Protein AF-A0A9E4L3M9-F1 (afdb_monomer_lite)

Sequence (51 aa):
MAPPETVEVDGDRVACDGGGADGHPRVFLSLRAGGSTVCPYCGRRFVRRPD

Structure (mmCIF, N/CA/C/O backbone):
data_AF-A0A9E4L3M9-F1
#
_entry.id   AF-A0A9E4L3M9-F1
#
loop_
_atom_site.group_PDB
_atom_site.id
_atom_site.type_symbol
_atom_site.label_atom_id
_atom_site.label_alt_id
_atom_site.label_comp_id
_atom_site.label_asym_id
_atom_site.label_entity_id
_atom_site.label_seq_id
_atom_site.pdbx_PDB_ins_code
_atom_site.Cartn_x
_atom_site.Cartn_y
_atom_site.Cartn_z
_atom_site.occupancy
_atom_site.B_iso_or_equiv
_atom_site.auth_seq_id
_atom_site.auth_comp_id
_atom_site.auth_asym_id
_atom_site.auth_atom_id
_atom_site.pdbx_PDB_model_num
ATOM 1 N N . MET A 1 1 ? 16.423 12.347 -4.684 1.00 52.59 1 MET A N 1
ATOM 2 C CA . MET A 1 1 ? 15.730 11.184 -4.095 1.00 52.59 1 MET A CA 1
ATOM 3 C C . MET A 1 1 ? 14.245 11.406 -4.312 1.00 52.59 1 MET A C 1
ATOM 5 O O . MET A 1 1 ? 13.720 12.364 -3.760 1.00 52.59 1 MET A O 1
ATOM 9 N N . ALA A 1 2 ? 13.616 10.653 -5.217 1.00 58.91 2 ALA A N 1
ATOM 10 C CA . ALA A 1 2 ? 12.180 10.794 -5.447 1.00 58.91 2 ALA A CA 1
ATOM 11 C C . ALA A 1 2 ? 11.424 10.260 -4.217 1.00 58.91 2 ALA A C 1
ATOM 13 O O . ALA A 1 2 ? 11.866 9.262 -3.639 1.00 58.91 2 ALA A O 1
ATOM 14 N N . PRO A 1 3 ? 10.344 10.923 -3.773 1.00 63.56 3 PRO A N 1
ATOM 15 C CA . PRO A 1 3 ? 9.518 10.399 -2.696 1.00 63.56 3 PRO A CA 1
ATOM 16 C C . PRO A 1 3 ? 8.941 9.030 -3.097 1.00 63.56 3 PRO A C 1
ATOM 18 O O . PRO A 1 3 ? 8.648 8.819 -4.276 1.00 63.56 3 PRO A O 1
ATOM 21 N N . PRO A 1 4 ? 8.787 8.095 -2.143 1.00 70.56 4 PRO A N 1
ATOM 22 C CA . PRO A 1 4 ? 8.197 6.796 -2.428 1.00 70.56 4 PRO A CA 1
ATOM 23 C C . PRO A 1 4 ? 6.765 6.987 -2.932 1.00 70.56 4 PRO A C 1
ATOM 25 O O . PRO A 1 4 ? 5.940 7.631 -2.279 1.00 70.56 4 PRO A O 1
ATOM 28 N N . GLU A 1 5 ? 6.476 6.432 -4.105 1.00 85.62 5 GLU A N 1
ATOM 29 C CA . GLU A 1 5 ? 5.136 6.450 -4.680 1.00 85.62 5 GLU A CA 1
ATOM 30 C C . GLU A 1 5 ? 4.166 5.752 -3.718 1.00 85.62 5 GLU A C 1
ATOM 32 O O 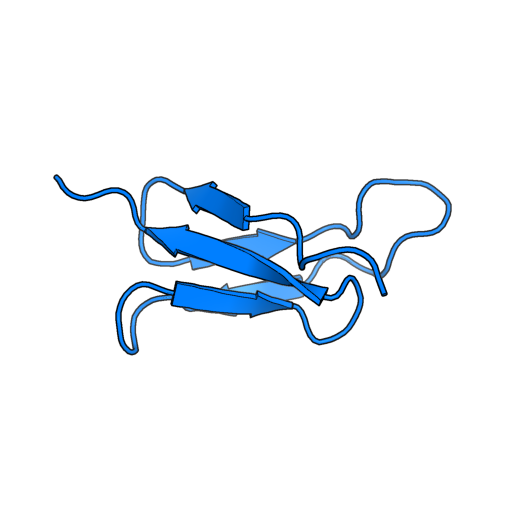. GLU A 1 5 ? 4.412 4.626 -3.272 1.00 85.62 5 GLU A O 1
ATOM 37 N N . THR A 1 6 ? 3.093 6.457 -3.354 1.00 90.88 6 THR A N 1
ATOM 38 C CA . THR A 1 6 ? 2.079 5.957 -2.425 1.00 90.88 6 THR A CA 1
ATOM 39 C C . THR A 1 6 ? 0.868 5.467 -3.206 1.00 90.88 6 THR A C 1
ATOM 41 O O . THR A 1 6 ? 0.310 6.209 -4.007 1.00 90.88 6 THR A O 1
ATOM 44 N N . VAL A 1 7 ? 0.470 4.221 -2.962 1.00 91.12 7 VAL A N 1
ATOM 45 C CA . VAL A 1 7 ? -0.646 3.545 -3.624 1.00 91.12 7 VAL A CA 1
ATOM 46 C C . VAL A 1 7 ? -1.702 3.203 -2.581 1.00 91.12 7 VAL A C 1
ATOM 48 O O . VAL A 1 7 ? -1.420 2.515 -1.597 1.00 91.12 7 VAL A O 1
ATOM 51 N N . GLU A 1 8 ? -2.923 3.674 -2.797 1.00 93.25 8 GLU A N 1
ATOM 52 C CA . GLU A 1 8 ? -4.066 3.315 -1.965 1.00 93.25 8 GLU A CA 1
ATOM 53 C C . GLU A 1 8 ? -4.646 1.966 -2.394 1.00 93.25 8 GLU A C 1
ATOM 55 O O . GLU A 1 8 ? -4.782 1.691 -3.586 1.00 93.25 8 GLU A O 1
ATOM 60 N N . VAL A 1 9 ? -4.975 1.114 -1.424 1.00 92.94 9 VAL A N 1
ATOM 61 C CA . VAL A 1 9 ? -5.538 -0.217 -1.677 1.00 92.94 9 VAL A CA 1
ATOM 62 C C . VAL A 1 9 ? -6.768 -0.472 -0.821 1.00 92.94 9 VAL A C 1
ATOM 64 O O . VAL A 1 9 ? -6.839 -0.073 0.344 1.00 92.94 9 VAL A O 1
ATOM 67 N N . ASP A 1 10 ? -7.727 -1.185 -1.396 1.00 90.31 10 ASP A N 1
ATOM 68 C CA . ASP A 1 10 ? -8.902 -1.672 -0.689 1.00 90.31 10 ASP A CA 1
ATOM 69 C C . ASP A 1 10 ? -8.564 -3.030 -0.039 1.00 90.31 10 ASP A C 1
ATOM 71 O O . ASP A 1 10 ? -8.476 -4.065 -0.701 1.00 90.31 10 ASP A O 1
ATOM 75 N N . GLY A 1 11 ? -8.314 -3.011 1.276 1.00 89.75 11 GLY A N 1
ATOM 76 C CA . GLY A 1 11 ? -8.091 -4.203 2.103 1.00 89.75 11 GLY A CA 1
ATOM 77 C C . GLY A 1 11 ? -6.707 -4.322 2.755 1.00 89.75 11 GLY A C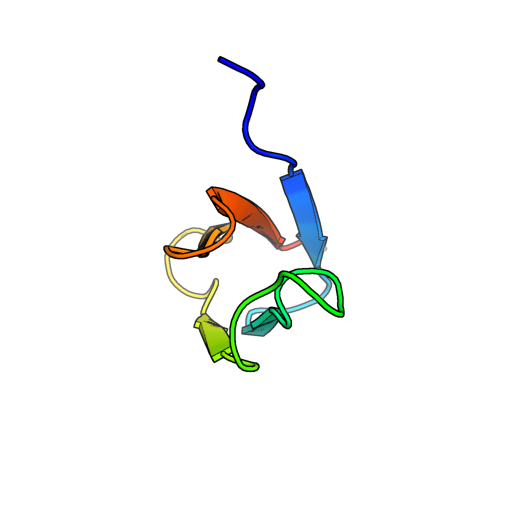 1
ATOM 78 O O . GLY A 1 11 ? -5.818 -3.488 2.599 1.00 89.75 11 GLY A O 1
ATOM 79 N N . ASP A 1 12 ? -6.519 -5.394 3.529 1.00 92.25 12 ASP A N 1
ATOM 80 C CA . ASP A 1 12 ? -5.316 -5.590 4.354 1.00 92.25 12 ASP A CA 1
ATOM 81 C C . ASP A 1 12 ? -4.178 -6.344 3.651 1.00 92.25 12 ASP A C 1
ATOM 83 O O . ASP A 1 12 ? -3.175 -6.691 4.280 1.00 92.25 12 ASP A O 1
ATOM 87 N N . ARG A 1 13 ? -4.339 -6.687 2.373 1.00 92.69 13 ARG A N 1
ATOM 88 C CA . ARG A 1 13 ? -3.350 -7.439 1.596 1.00 92.69 13 ARG A CA 1
ATOM 89 C C . ARG A 1 13 ? -3.213 -6.829 0.216 1.00 92.69 13 ARG A C 1
ATOM 91 O O . ARG A 1 13 ? -4.212 -6.589 -0.447 1.00 92.69 13 ARG A O 1
ATOM 98 N N . VAL A 1 14 ? -1.974 -6.663 -0.229 1.00 93.62 14 VAL A N 1
ATOM 99 C CA . VAL A 1 14 ? -1.658 -6.168 -1.568 1.00 93.62 14 VAL A CA 1
ATOM 100 C C . VAL A 1 14 ? -0.692 -7.113 -2.267 1.00 93.62 14 VAL A C 1
ATOM 102 O O . VAL A 1 14 ? 0.238 -7.633 -1.648 1.00 93.62 14 VAL A O 1
ATOM 105 N N . ALA A 1 15 ? -0.914 -7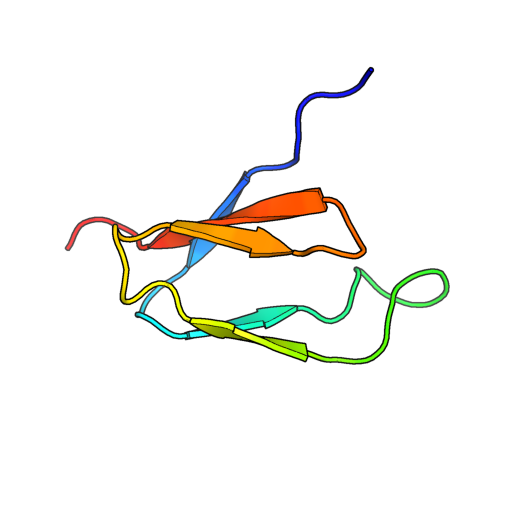.333 -3.560 1.00 92.94 15 ALA A N 1
ATOM 106 C CA . ALA A 1 15 ? 0.064 -7.952 -4.439 1.00 92.94 15 ALA A CA 1
ATOM 107 C C . ALA A 1 15 ? 0.874 -6.843 -5.118 1.00 92.94 15 ALA A C 1
ATOM 109 O O . ALA A 1 15 ? 0.301 -5.997 -5.797 1.00 92.94 15 ALA A O 1
ATOM 110 N N . CYS A 1 16 ? 2.191 -6.846 -4.933 1.00 92.12 16 CYS A N 1
ATOM 111 C CA . CYS A 1 16 ? 3.096 -5.946 -5.633 1.00 92.12 16 CYS A CA 1
ATOM 112 C C . CYS A 1 16 ? 3.900 -6.745 -6.659 1.00 92.12 16 CYS A C 1
ATOM 114 O O . CYS A 1 16 ? 4.597 -7.694 -6.306 1.00 92.12 16 CYS A O 1
ATOM 116 N N . ASP A 1 17 ? 3.785 -6.365 -7.922 1.00 90.38 17 ASP A N 1
ATOM 117 C CA . ASP A 1 17 ? 4.429 -6.960 -9.098 1.00 90.38 17 ASP A CA 1
ATOM 118 C C . ASP A 1 17 ? 5.579 -6.097 -9.650 1.00 90.38 17 ASP A C 1
ATOM 120 O O . ASP A 1 17 ? 6.118 -6.375 -10.715 1.00 90.38 17 ASP A O 1
ATOM 124 N N . GLY A 1 18 ? 5.951 -5.025 -8.946 1.00 85.19 18 GLY A N 1
ATOM 125 C CA . GLY A 1 18 ? 7.086 -4.180 -9.317 1.00 85.19 18 GLY A CA 1
ATOM 126 C C . GLY A 1 18 ? 6.901 -3.318 -10.570 1.00 85.19 18 GLY A C 1
ATOM 127 O O . GLY A 1 18 ? 7.843 -2.625 -10.931 1.00 85.19 18 GLY A O 1
ATOM 128 N N . GLY A 1 19 ? 5.719 -3.300 -11.201 1.00 81.06 19 GLY A N 1
ATOM 129 C CA . GLY A 1 19 ? 5.419 -2.399 -12.321 1.00 81.06 19 GLY A CA 1
ATOM 130 C C . GLY A 1 19 ? 5.864 -2.892 -13.703 1.00 81.06 19 GLY A C 1
ATOM 131 O O . GLY A 1 19 ? 5.990 -2.076 -14.613 1.00 81.06 19 GLY A O 1
ATOM 132 N N . GLY A 1 20 ? 6.077 -4.200 -13.889 1.00 73.31 20 GLY A N 1
ATOM 133 C CA . GLY A 1 20 ? 6.332 -4.798 -15.206 1.00 73.31 20 GLY A CA 1
ATOM 134 C C . GLY A 1 20 ? 7.769 -5.287 -15.417 1.00 73.31 20 GLY A C 1
ATOM 135 O O . GLY A 1 20 ? 8.339 -5.926 -14.538 1.00 73.31 20 GLY A O 1
ATOM 136 N N . ALA A 1 21 ? 8.323 -5.050 -16.613 1.00 70.94 21 ALA A N 1
ATOM 137 C CA . ALA A 1 21 ? 9.508 -5.742 -17.145 1.00 70.94 21 ALA A CA 1
ATOM 138 C C . ALA A 1 21 ? 10.804 -5.586 -16.320 1.00 70.94 21 ALA A C 1
ATOM 140 O O . ALA A 1 21 ? 11.566 -6.544 -16.233 1.00 70.94 21 ALA A O 1
ATOM 141 N N . ASP A 1 22 ? 11.020 -4.436 -15.677 1.00 70.75 22 ASP A N 1
ATOM 142 C CA . ASP A 1 22 ? 12.181 -4.169 -14.804 1.00 70.75 22 ASP A CA 1
ATOM 143 C C . ASP A 1 22 ? 11.830 -4.238 -13.303 1.00 70.75 22 ASP A C 1
ATOM 145 O O . ASP A 1 22 ? 12.570 -3.759 -12.441 1.00 70.75 22 ASP A O 1
ATOM 149 N N . GLY A 1 23 ? 10.663 -4.798 -12.977 1.00 78.94 23 GLY A N 1
ATOM 150 C CA . GLY A 1 23 ? 10.188 -4.949 -11.608 1.00 78.94 23 GLY A CA 1
ATOM 151 C C . GLY A 1 23 ? 10.808 -6.134 -10.860 1.00 78.94 23 GLY A C 1
ATOM 152 O O . GLY A 1 23 ? 11.794 -6.748 -11.264 1.00 78.94 23 GLY A O 1
ATOM 153 N N . HIS A 1 24 ? 10.177 -6.491 -9.741 1.00 87.50 24 HIS A N 1
ATOM 154 C CA . HIS A 1 24 ? 10.491 -7.686 -8.957 1.00 87.50 24 HIS A CA 1
ATOM 155 C C . HIS A 1 24 ? 9.382 -8.737 -9.118 1.00 87.50 24 HIS A C 1
ATOM 157 O O . HIS A 1 24 ? 8.250 -8.389 -9.465 1.00 87.50 24 HIS A O 1
ATOM 163 N N . PRO A 1 25 ? 9.650 -10.020 -8.809 1.00 90.31 25 PRO A N 1
ATOM 164 C CA . PRO A 1 25 ? 8.610 -11.041 -8.777 1.00 90.31 25 PRO A CA 1
ATOM 165 C C . PRO A 1 25 ? 7.427 -10.622 -7.904 1.00 90.31 25 PRO A C 1
ATOM 167 O O . PRO A 1 25 ? 7.599 -9.920 -6.904 1.00 90.31 25 PRO A O 1
ATOM 170 N N . ARG A 1 26 ? 6.224 -11.092 -8.250 1.00 91.00 26 ARG A N 1
ATOM 171 C CA . ARG A 1 26 ? 5.019 -10.813 -7.464 1.00 91.00 26 ARG A CA 1
ATOM 172 C C . ARG A 1 26 ? 5.216 -11.243 -6.010 1.00 91.00 26 ARG A C 1
ATOM 174 O O . ARG A 1 26 ? 5.413 -12.424 -5.733 1.00 91.00 26 ARG A O 1
ATOM 181 N N . VAL A 1 27 ? 5.066 -10.296 -5.090 1.00 92.44 27 VAL A N 1
ATOM 182 C CA . VAL A 1 27 ? 5.055 -10.541 -3.643 1.00 92.44 27 VAL A CA 1
ATOM 183 C C . VAL A 1 27 ? 3.747 -10.074 -3.029 1.00 92.44 27 VAL A C 1
ATOM 185 O O . VAL A 1 27 ? 3.098 -9.159 -3.533 1.00 92.44 27 VAL A O 1
ATOM 188 N N . PHE A 1 28 ? 3.365 -10.702 -1.922 1.00 93.19 28 PHE A N 1
ATOM 189 C CA . PHE A 1 28 ? 2.170 -10.347 -1.171 1.00 93.19 28 PHE A CA 1
ATOM 190 C C . PHE A 1 28 ? 2.576 -9.686 0.139 1.00 93.19 28 PHE A C 1
ATOM 192 O O . PHE A 1 28 ? 3.290 -10.279 0.946 1.00 93.19 28 PHE A O 1
ATOM 199 N N . LEU A 1 29 ? 2.117 -8.456 0.345 1.00 92.94 29 LEU A N 1
ATOM 200 C CA . LEU A 1 29 ? 2.401 -7.668 1.537 1.00 92.94 29 LEU A CA 1
ATOM 201 C C . LEU A 1 29 ? 1.123 -7.523 2.365 1.00 92.94 29 LEU A C 1
ATOM 203 O O . LEU A 1 29 ? 0.019 -7.425 1.827 1.00 92.94 29 LEU A O 1
ATOM 207 N N . SER A 1 30 ? 1.279 -7.523 3.686 1.00 93.69 30 SER A N 1
ATOM 208 C CA . SER A 1 30 ? 0.184 -7.347 4.640 1.00 93.69 30 SER A CA 1
ATOM 209 C C . SER A 1 30 ? 0.193 -5.920 5.182 1.00 93.69 30 SER A C 1
ATOM 211 O O . SER A 1 30 ? 1.223 -5.453 5.663 1.00 93.69 30 SER A O 1
ATOM 213 N N . LEU A 1 31 ? -0.960 -5.257 5.143 1.00 91.31 31 LEU A N 1
ATOM 214 C CA . LEU A 1 31 ? -1.209 -3.931 5.712 1.00 91.31 31 LEU A CA 1
ATOM 215 C C . LEU A 1 31 ? -1.895 -4.011 7.088 1.00 91.31 31 LEU A C 1
ATOM 217 O O . LEU A 1 31 ? -2.217 -2.980 7.674 1.00 91.31 31 LEU A O 1
ATOM 221 N N . ARG A 1 32 ? -2.101 -5.221 7.636 1.00 85.56 32 ARG A N 1
ATOM 222 C CA . ARG A 1 32 ? -2.771 -5.425 8.939 1.00 85.56 32 ARG A CA 1
ATOM 223 C C . ARG A 1 32 ? -2.110 -4.651 10.082 1.00 85.56 32 ARG A C 1
ATOM 225 O O . ARG A 1 32 ? -2.793 -4.198 10.994 1.00 85.56 32 ARG A O 1
ATOM 232 N N . ALA A 1 33 ? -0.787 -4.508 10.041 1.00 82.69 33 ALA A N 1
ATOM 233 C CA . ALA A 1 33 ? -0.037 -3.743 11.027 1.00 82.69 33 ALA A CA 1
ATOM 234 C C . ALA A 1 33 ? -0.007 -2.261 10.620 1.00 82.69 33 ALA A C 1
ATOM 236 O O . ALA A 1 33 ? 0.817 -1.848 9.811 1.00 82.69 33 ALA A O 1
ATOM 237 N N . GLY A 1 34 ? -0.925 -1.461 11.167 1.00 84.50 34 GLY A N 1
ATOM 238 C CA . GLY A 1 34 ? -0.906 -0.001 11.007 1.00 84.50 34 GLY A CA 1
ATOM 239 C C . GLY A 1 34 ? -1.463 0.531 9.683 1.00 84.50 34 GLY A C 1
ATOM 240 O O . GLY A 1 34 ? -1.279 1.708 9.386 1.00 84.50 34 GLY A O 1
ATOM 241 N N . GLY A 1 35 ? -2.128 -0.303 8.876 1.00 90.69 35 GLY A N 1
ATOM 242 C CA . GLY A 1 35 ? -2.827 0.134 7.665 1.00 90.69 35 GLY A CA 1
ATOM 243 C C . GLY A 1 35 ? -1.910 0.581 6.5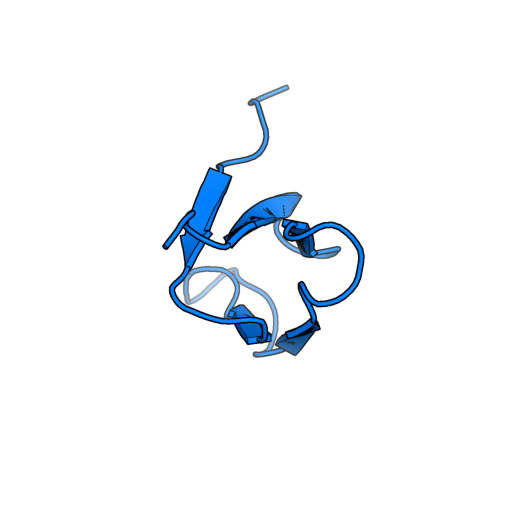28 1.00 90.69 35 GLY A C 1
ATOM 244 O O . GLY A 1 35 ? -2.402 1.082 5.526 1.00 90.69 35 GLY A O 1
ATOM 245 N N . SER A 1 36 ? -0.589 0.422 6.644 1.00 93.00 36 SER A N 1
ATOM 246 C CA . SER A 1 36 ? 0.338 0.707 5.551 1.00 93.00 36 SER A CA 1
ATOM 247 C C . SER A 1 36 ? 1.570 -0.188 5.590 1.00 93.00 36 SER A C 1
ATOM 249 O O . SER A 1 36 ? 1.958 -0.687 6.642 1.00 93.00 36 SER A O 1
ATOM 251 N N . THR A 1 37 ? 2.181 -0.413 4.432 1.00 93.75 37 THR A N 1
ATOM 252 C CA . THR A 1 37 ? 3.407 -1.206 4.290 1.00 93.75 37 THR A CA 1
ATOM 253 C C . THR A 1 37 ? 4.252 -0.669 3.139 1.00 93.75 37 THR A C 1
ATOM 255 O O . THR A 1 37 ? 3.747 0.060 2.288 1.00 93.75 37 THR A O 1
ATOM 258 N N . VAL A 1 38 ? 5.542 -0.994 3.107 1.00 91.88 38 VAL A N 1
ATOM 259 C CA . VAL A 1 38 ? 6.461 -0.569 2.041 1.00 91.88 38 VAL A CA 1
ATOM 260 C C . VAL A 1 38 ? 7.008 -1.807 1.352 1.00 91.88 38 VAL A C 1
ATOM 262 O O . VAL A 1 38 ? 7.463 -2.738 2.017 1.00 91.88 38 VAL A O 1
ATOM 265 N N . CYS A 1 39 ? 6.971 -1.829 0.020 1.00 91.38 39 CYS A N 1
ATOM 266 C CA . CYS A 1 39 ? 7.605 -2.905 -0.726 1.00 91.38 39 CYS A CA 1
ATOM 267 C C . CYS A 1 39 ? 9.133 -2.771 -0.629 1.00 91.38 39 CYS A C 1
ATOM 269 O O . CYS A 1 39 ? 9.666 -1.730 -1.018 1.00 91.38 39 CYS A O 1
ATOM 271 N N . PRO A 1 40 ? 9.857 -3.811 -0.174 1.00 88.31 40 PRO A N 1
ATOM 272 C CA . PRO A 1 40 ? 11.309 -3.744 -0.000 1.00 88.31 40 PRO A CA 1
ATOM 273 C C . PRO A 1 40 ? 12.085 -3.690 -1.325 1.00 88.31 40 PRO A C 1
ATOM 275 O O . PRO A 1 40 ? 13.288 -3.460 -1.310 1.00 88.31 40 PRO A O 1
ATOM 278 N N . TYR A 1 41 ? 11.414 -3.909 -2.459 1.00 89.00 41 TYR A N 1
ATOM 279 C CA . TYR A 1 41 ? 12.039 -3.959 -3.779 1.00 89.00 41 TYR A CA 1
ATOM 280 C C . TYR A 1 41 ? 11.849 -2.656 -4.559 1.00 89.00 41 TYR A C 1
ATOM 282 O O . TYR A 1 41 ? 12.820 -2.008 -4.927 1.00 89.00 41 TYR A O 1
ATOM 290 N N . CYS A 1 42 ? 10.598 -2.252 -4.799 1.00 88.50 42 CYS A N 1
ATOM 291 C CA . CYS A 1 42 ? 10.290 -1.044 -5.570 1.00 88.50 42 CYS A CA 1
ATOM 292 C C . CYS A 1 42 ? 10.151 0.217 -4.702 1.00 88.50 42 CYS A C 1
ATOM 294 O O . CYS A 1 42 ? 9.985 1.309 -5.235 1.00 88.50 42 CYS A O 1
ATOM 296 N N . GLY A 1 43 ? 10.172 0.090 -3.369 1.00 87.88 43 GLY A N 1
ATOM 297 C CA . GLY A 1 43 ? 10.060 1.224 -2.446 1.00 87.88 43 GLY A CA 1
ATOM 298 C C . GLY A 1 43 ? 8.677 1.883 -2.402 1.00 87.88 43 GLY A C 1
ATOM 299 O O . GLY A 1 43 ? 8.501 2.870 -1.689 1.00 87.88 43 GLY A O 1
ATOM 300 N N . ARG A 1 44 ? 7.686 1.349 -3.128 1.00 90.00 44 ARG A N 1
ATOM 301 C CA . ARG A 1 44 ? 6.301 1.835 -3.097 1.00 90.00 44 ARG A CA 1
ATOM 302 C C . ARG A 1 44 ? 5.694 1.649 -1.713 1.00 90.00 44 ARG A C 1
ATOM 304 O O . ARG A 1 44 ? 5.831 0.583 -1.106 1.00 90.00 44 ARG A O 1
ATOM 311 N N . ARG A 1 45 ? 4.985 2.671 -1.239 1.00 92.06 45 ARG A N 1
ATOM 312 C CA . ARG A 1 45 ? 4.210 2.621 -0.001 1.00 92.06 45 ARG A CA 1
ATOM 313 C C . 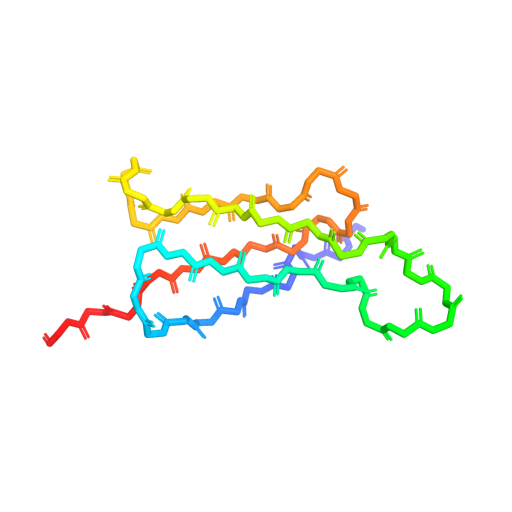ARG A 1 45 ? 2.766 2.276 -0.331 1.00 92.06 45 ARG A C 1
ATOM 315 O O . ARG A 1 45 ? 2.115 3.003 -1.063 1.00 92.06 45 ARG A O 1
ATOM 322 N N . PHE A 1 46 ? 2.247 1.208 0.245 1.00 93.25 46 PHE A N 1
ATOM 323 C CA . PHE A 1 46 ? 0.841 0.847 0.137 1.00 93.25 46 PHE A CA 1
ATOM 324 C C . PHE A 1 46 ? 0.108 1.292 1.393 1.00 93.25 46 PHE A C 1
ATOM 326 O O . PHE A 1 46 ? 0.593 1.045 2.499 1.00 93.25 46 PHE A O 1
ATOM 333 N N . VAL A 1 47 ? -1.038 1.944 1.233 1.00 93.94 47 VAL A N 1
ATOM 334 C CA . VAL A 1 47 ? -1.870 2.438 2.335 1.00 93.94 47 VAL A CA 1
ATOM 335 C C . VAL A 1 47 ? -3.289 1.925 2.144 1.00 93.94 47 VAL A C 1
ATOM 337 O O . VAL A 1 47 ? -3.847 2.019 1.055 1.00 93.94 47 VAL A O 1
ATOM 340 N N . ARG A 1 48 ? -3.872 1.356 3.196 1.00 93.94 48 ARG A N 1
ATOM 341 C CA . ARG A 1 48 ? -5.260 0.912 3.189 1.00 93.94 48 ARG A CA 1
ATOM 342 C C . ARG A 1 48 ? -6.158 2.140 3.195 1.00 93.94 48 ARG A C 1
ATOM 344 O O . ARG A 1 48 ? -5.975 3.020 4.038 1.00 93.94 48 ARG A O 1
ATOM 351 N N . ARG A 1 49 ? -7.133 2.176 2.290 1.00 89.06 49 ARG A N 1
ATOM 352 C CA . ARG A 1 49 ? -8.140 3.237 2.283 1.00 89.06 49 ARG A CA 1
ATOM 353 C C . ARG A 1 49 ? -8.916 3.231 3.610 1.00 89.06 49 ARG A C 1
ATOM 355 O O . ARG A 1 49 ? -9.194 2.148 4.144 1.00 89.06 49 ARG A O 1
ATOM 362 N N . PRO A 1 50 ? -9.205 4.410 4.186 1.00 76.88 50 PRO A N 1
ATOM 363 C CA . PRO A 1 50 ? -10.201 4.504 5.241 1.00 76.88 50 PRO A CA 1
ATOM 364 C C . PRO A 1 50 ? -11.553 4.070 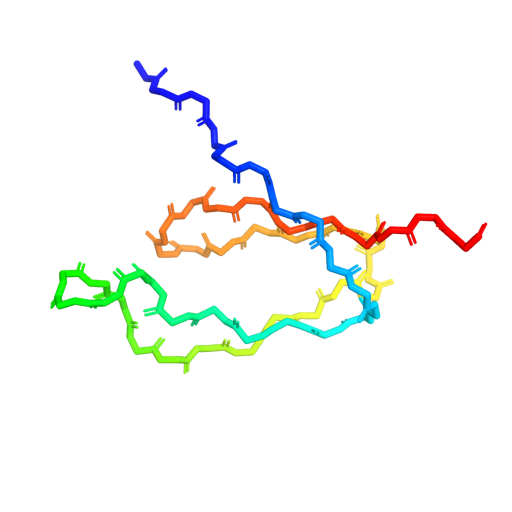4.660 1.00 76.88 50 PRO A C 1
ATOM 366 O O . PRO A 1 50 ? -11.845 4.379 3.504 1.00 76.88 50 PRO A O 1
ATOM 369 N N . ASP A 1 51 ? -12.307 3.302 5.444 1.00 65.25 51 ASP A N 1
ATOM 370 C CA . ASP A 1 51 ? -13.686 2.920 5.111 1.00 65.25 51 ASP A CA 1
ATOM 371 C C . ASP A 1 51 ? -14.610 4.144 5.203 1.00 65.25 51 ASP A C 1
ATOM 373 O O . ASP A 1 51 ? -14.393 4.956 6.140 1.00 65.25 51 ASP A O 1
#

Radius of gyration: 10.77 Å; chains: 1; bounding box: 29×22×28 Å

pLDDT: mean 86.03, std 9.88, range [52.59, 93.94]

Secondary structure (DSSP, 8-state):
-PPPPEEEESSSEEEE-TTSTTS---EEEE-TTTTEEE-TTT-PEEEEPP-

Foldseek 3Di:
DDPAAEAEDADQKDWDPQPPDPGDHTDIDGCPPPQWDADPTNRHIYGYDDD